Protein AF-A0ABD3ZI77-F1 (afdb_monomer_lite)

Sequence (83 aa):
MNVSKGLMWHNGEKIRLSHLLEKIPPNKWDWYLYEIEAVGIAPRGMSMIDFEQQVLSSDTGLNLSWDELTSFANSLDDITNFF

Structure (mmCIF, N/CA/C/O backbone):
data_AF-A0ABD3ZI77-F1
#
_entry.id   AF-A0ABD3ZI77-F1
#
loop_
_atom_site.group_PDB
_atom_site.id
_atom_site.type_symbol
_atom_site.label_atom_id
_atom_site.label_alt_id
_atom_site.label_comp_id
_atom_site.label_asym_id
_atom_site.label_entity_id
_atom_site.label_seq_id
_atom_site.pdbx_PDB_ins_code
_atom_site.Cartn_x
_atom_site.Cartn_y
_atom_site.Cartn_z
_atom_site.occupancy
_atom_site.B_iso_or_equiv
_atom_site.auth_seq_id
_atom_site.auth_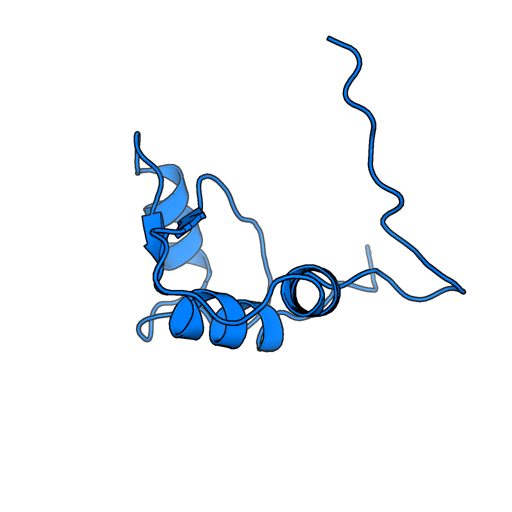comp_id
_atom_site.auth_asym_id
_atom_site.auth_atom_id
_atom_site.pdbx_PDB_model_num
ATOM 1 N N . MET A 1 1 ? 7.149 -24.717 5.742 1.00 46.28 1 MET A N 1
ATOM 2 C CA . MET A 1 1 ? 6.584 -24.060 4.544 1.00 46.28 1 MET A CA 1
ATOM 3 C C . MET A 1 1 ? 7.733 -23.325 3.870 1.00 46.28 1 MET A C 1
ATOM 5 O O . MET A 1 1 ? 8.315 -22.464 4.515 1.00 46.28 1 MET A O 1
ATOM 9 N N . ASN A 1 2 ? 8.153 -23.714 2.663 1.00 47.72 2 ASN A N 1
ATOM 10 C CA . ASN A 1 2 ? 9.175 -22.954 1.937 1.00 47.72 2 ASN A CA 1
ATOM 11 C C . ASN A 1 2 ? 8.490 -21.735 1.324 1.00 47.72 2 ASN A C 1
ATOM 13 O O . ASN A 1 2 ? 7.749 -21.870 0.355 1.00 47.72 2 ASN A O 1
ATOM 17 N N . VAL A 1 3 ? 8.694 -20.565 1.925 1.00 54.12 3 VAL A N 1
ATOM 18 C CA . VAL A 1 3 ? 8.250 -19.302 1.338 1.00 54.12 3 VAL A CA 1
ATOM 19 C C . VAL A 1 3 ? 9.212 -18.988 0.201 1.00 54.12 3 VAL A C 1
ATOM 21 O O . VAL A 1 3 ? 10.378 -18.663 0.432 1.00 54.12 3 VAL A O 1
ATOM 24 N N . SER A 1 4 ? 8.743 -19.132 -1.035 1.00 59.75 4 SER A N 1
ATOM 25 C CA . SER A 1 4 ? 9.448 -18.632 -2.209 1.00 59.75 4 SER A CA 1
ATOM 26 C C . SER A 1 4 ? 9.534 -17.114 -2.083 1.00 59.75 4 SER A C 1
ATOM 28 O O . SER A 1 4 ? 8.545 -16.414 -2.280 1.00 59.75 4 SER A O 1
ATOM 30 N N . LYS A 1 5 ? 10.701 -16.593 -1.695 1.00 61.97 5 LY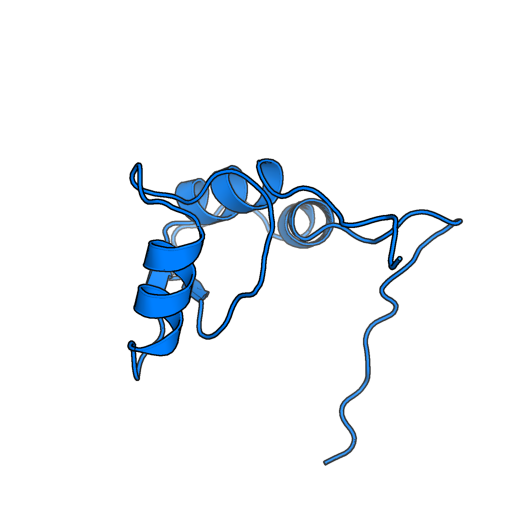S A N 1
ATOM 31 C CA . LYS A 1 5 ? 10.922 -15.147 -1.669 1.00 61.97 5 LYS A CA 1
ATOM 32 C C . LYS A 1 5 ? 10.978 -14.655 -3.114 1.00 61.97 5 LYS A C 1
ATOM 34 O O . LYS A 1 5 ? 11.791 -15.148 -3.895 1.00 61.97 5 LYS A O 1
ATOM 39 N N . GLY A 1 6 ? 10.095 -13.725 -3.471 1.00 65.94 6 GLY A N 1
ATOM 40 C CA . GLY A 1 6 ? 10.145 -13.054 -4.767 1.00 65.94 6 GLY A CA 1
ATOM 41 C C . GLY A 1 6 ? 11.457 -12.282 -4.938 1.00 65.94 6 GLY A C 1
ATOM 42 O O . GLY A 1 6 ? 12.066 -11.845 -3.959 1.00 65.94 6 GLY A O 1
ATOM 43 N N . LEU A 1 7 ? 11.904 -12.117 -6.184 1.00 74.25 7 LEU A N 1
ATOM 44 C CA . LEU A 1 7 ? 13.007 -11.209 -6.496 1.00 74.25 7 LEU A CA 1
ATOM 45 C C . LEU A 1 7 ? 12.518 -9.774 -6.277 1.00 74.25 7 LEU A C 1
ATOM 47 O O . LEU A 1 7 ? 11.644 -9.310 -6.997 1.00 74.25 7 LEU A O 1
ATOM 51 N N . MET A 1 8 ? 13.077 -9.084 -5.284 1.00 76.44 8 MET A N 1
ATOM 52 C CA . MET A 1 8 ? 12.706 -7.700 -4.945 1.00 76.44 8 MET A CA 1
ATOM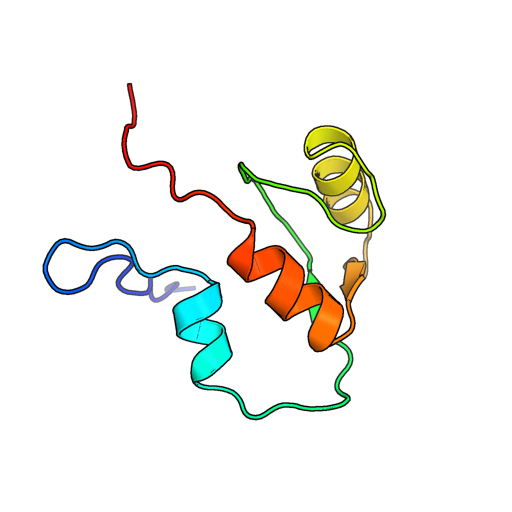 53 C C . MET A 1 8 ? 13.406 -6.655 -5.826 1.00 76.44 8 MET A C 1
ATOM 55 O O . MET A 1 8 ? 13.133 -5.467 -5.700 1.00 76.44 8 MET A O 1
ATOM 59 N N . TRP A 1 9 ? 14.316 -7.089 -6.700 1.00 81.81 9 TRP A N 1
ATOM 60 C CA . TRP A 1 9 ? 15.151 -6.227 -7.531 1.00 81.81 9 TRP A CA 1
ATOM 61 C C . TRP A 1 9 ? 15.199 -6.745 -8.966 1.00 81.81 9 TRP A C 1
ATOM 63 O O . TRP A 1 9 ? 15.293 -7.954 -9.195 1.00 81.81 9 TRP A O 1
ATOM 73 N N . HIS A 1 10 ? 15.187 -5.827 -9.927 1.00 80.81 10 HIS A N 1
ATOM 74 C CA . HIS A 1 10 ? 15.354 -6.105 -11.347 1.00 80.81 10 HIS A CA 1
ATOM 75 C C . HIS A 1 10 ? 16.244 -5.024 -11.972 1.00 80.81 10 HIS A C 1
ATOM 77 O O . HIS A 1 10 ? 15.968 -3.841 -11.833 1.00 80.81 10 HIS A O 1
ATOM 83 N N . ASN A 1 11 ? 17.338 -5.420 -12.632 1.00 83.00 11 ASN A N 1
ATOM 84 C CA . ASN A 1 11 ? 18.300 -4.508 -13.277 1.00 83.00 11 ASN A CA 1
ATOM 85 C C . ASN A 1 11 ? 18.856 -3.386 -12.373 1.00 83.00 11 ASN A C 1
ATOM 87 O O . ASN A 1 11 ? 19.163 -2.300 -12.850 1.00 83.00 11 ASN A O 1
ATOM 91 N N . GLY A 1 12 ? 19.011 -3.650 -11.072 1.00 80.19 12 GLY A N 1
ATOM 92 C CA . GLY A 1 12 ? 19.509 -2.662 -10.105 1.00 80.19 12 GLY A CA 1
ATOM 93 C C . GLY A 1 12 ? 18.437 -1.725 -9.543 1.00 80.19 12 GLY A C 1
ATOM 94 O O . GLY A 1 12 ? 18.746 -0.926 -8.665 1.00 80.19 12 GLY A O 1
ATOM 95 N N . GLU A 1 13 ? 17.184 -1.862 -9.975 1.00 79.25 13 GLU A N 1
ATOM 96 C CA . GLU A 1 13 ? 16.042 -1.125 -9.435 1.00 79.25 13 GLU A CA 1
ATOM 97 C C . GLU A 1 13 ? 15.177 -2.034 -8.561 1.00 79.25 13 GLU A C 1
ATOM 99 O O . GLU A 1 13 ? 14.986 -3.219 -8.857 1.00 79.25 13 GLU A O 1
ATOM 104 N N . LYS A 1 14 ? 14.653 -1.488 -7.462 1.00 85.06 14 LYS A N 1
ATOM 105 C CA . LYS A 1 14 ? 13.715 -2.204 -6.600 1.00 85.06 14 LYS A CA 1
ATOM 106 C C . LYS A 1 14 ? 12.363 -2.310 -7.308 1.00 85.06 14 LYS A C 1
ATOM 108 O O . LYS A 1 14 ? 11.895 -1.363 -7.940 1.00 85.06 14 LYS A O 1
ATOM 113 N N . ILE A 1 15 ? 11.739 -3.482 -7.236 1.00 86.50 15 ILE A N 1
ATOM 114 C CA . ILE A 1 15 ? 10.407 -3.683 -7.807 1.00 86.50 15 ILE A CA 1
ATOM 115 C C . ILE A 1 15 ? 9.385 -3.030 -6.876 1.00 86.50 15 ILE A C 1
ATOM 117 O O . ILE A 1 15 ? 9.141 -3.513 -5.771 1.00 86.50 15 ILE A O 1
ATOM 121 N N . ARG A 1 16 ? 8.778 -1.943 -7.353 1.00 89.38 16 ARG A N 1
ATOM 122 C CA . ARG A 1 16 ? 7.696 -1.228 -6.671 1.00 89.38 16 ARG A CA 1
ATOM 123 C C . ARG A 1 16 ? 6.402 -2.030 -6.686 1.00 89.38 16 ARG A C 1
ATOM 125 O O . ARG A 1 16 ? 6.121 -2.755 -7.643 1.00 89.38 16 ARG A O 1
ATOM 132 N N . LEU A 1 17 ? 5.562 -1.816 -5.673 1.00 91.62 17 LEU A N 1
ATOM 133 C CA . LEU A 1 17 ? 4.203 -2.362 -5.649 1.00 91.62 17 LEU A CA 1
ATOM 134 C C . LEU A 1 17 ? 3.404 -1.925 -6.888 1.00 91.62 17 LEU A C 1
ATOM 136 O O . LEU A 1 17 ? 2.714 -2.746 -7.487 1.00 91.62 17 LEU A O 1
ATOM 140 N N . SER A 1 18 ? 3.557 -0.673 -7.327 1.00 93.25 18 SER A N 1
ATOM 141 C CA . SER A 1 18 ? 2.904 -0.163 -8.538 1.00 93.25 18 SER A CA 1
ATOM 142 C C . SER A 1 18 ? 3.257 -0.972 -9.794 1.00 93.25 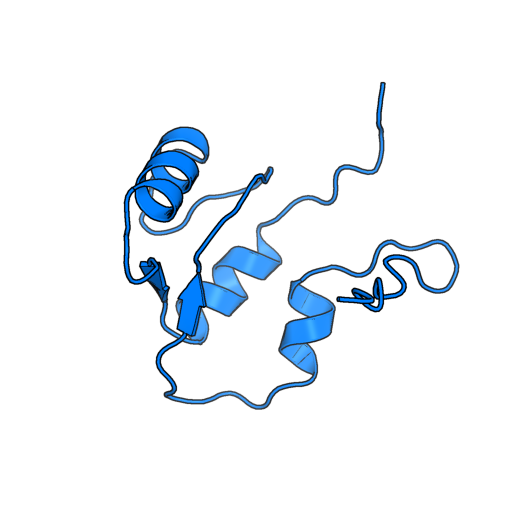18 SER A C 1
ATOM 144 O O . SER A 1 18 ? 2.354 -1.364 -10.529 1.00 93.25 18 SER A O 1
ATOM 146 N N . HIS A 1 19 ? 4.530 -1.340 -9.991 1.00 91.38 19 HIS A N 1
ATOM 147 C CA . HIS A 1 19 ? 4.961 -2.165 -11.131 1.00 91.38 19 HIS A CA 1
ATOM 148 C C . HIS A 1 19 ? 4.312 -3.558 -11.140 1.00 91.38 19 HIS A C 1
ATOM 150 O O . HIS A 1 19 ? 4.087 -4.140 -12.205 1.00 91.38 19 HIS A O 1
ATOM 156 N N . LEU A 1 20 ? 4.033 -4.120 -9.957 1.00 91.06 20 LEU A N 1
ATOM 157 C CA . LEU A 1 20 ? 3.329 -5.397 -9.836 1.00 91.06 20 LEU A CA 1
ATOM 158 C C . LEU A 1 20 ? 1.849 -5.237 -10.190 1.00 91.06 20 LEU A C 1
ATOM 160 O O . LEU A 1 20 ? 1.308 -6.046 -10.945 1.00 91.06 20 LEU A O 1
ATOM 164 N N . LEU A 1 21 ? 1.209 -4.178 -9.687 1.00 94.38 21 LEU A N 1
ATOM 165 C CA . LEU A 1 21 ? -0.203 -3.901 -9.945 1.00 94.38 21 LEU A CA 1
ATOM 166 C C . LEU A 1 21 ? -0.484 -3.600 -11.423 1.00 94.38 21 LEU A C 1
ATOM 168 O O . LEU A 1 21 ? -1.528 -4.000 -11.923 1.00 94.38 21 LEU A O 1
ATOM 172 N N . GLU A 1 22 ? 0.462 -3.011 -12.159 1.00 93.75 22 GLU A N 1
ATOM 173 C CA . GLU A 1 22 ? 0.354 -2.807 -13.616 1.00 93.75 22 GLU A CA 1
ATOM 174 C C . GLU A 1 22 ? 0.169 -4.106 -14.420 1.00 93.75 22 GLU A C 1
ATOM 176 O O . GLU A 1 22 ? -0.287 -4.073 -15.565 1.00 93.75 22 GLU A O 1
ATOM 181 N N . LYS A 1 23 ? 0.528 -5.268 -13.856 1.00 94.38 23 LYS A N 1
ATOM 182 C CA . LYS A 1 23 ? 0.326 -6.569 -14.516 1.00 94.38 23 LYS A CA 1
ATOM 183 C C . LYS A 1 23 ? -1.106 -7.082 -14.401 1.00 94.38 23 LYS A C 1
ATOM 185 O O . LYS A 1 23 ? -1.451 -8.056 -15.070 1.00 94.38 23 LYS A O 1
ATOM 190 N N . ILE A 1 24 ? -1.928 -6.446 -13.572 1.00 96.00 24 ILE A N 1
ATOM 191 C CA . ILE A 1 24 ? -3.317 -6.818 -13.335 1.00 96.00 24 ILE A CA 1
ATOM 192 C C . ILE A 1 24 ? -4.215 -5.777 -14.027 1.00 96.00 24 ILE A C 1
ATOM 194 O O . ILE A 1 24 ? -4.062 -4.579 -13.791 1.00 96.00 24 ILE A O 1
ATOM 198 N N . PRO A 1 25 ? -5.164 -6.192 -14.886 1.00 96.06 25 PRO A N 1
ATOM 199 C CA . PRO A 1 25 ? -6.105 -5.261 -15.498 1.00 96.06 25 PRO A CA 1
ATOM 200 C C . PRO A 1 25 ? -6.978 -4.549 -14.449 1.00 96.06 25 PRO A C 1
ATOM 202 O O . PRO A 1 25 ? -7.331 -5.167 -13.435 1.00 96.06 25 PRO A O 1
ATOM 205 N N . PRO A 1 26 ? -7.413 -3.300 -14.709 1.00 95.75 26 PRO A N 1
ATOM 206 C CA . PRO A 1 26 ? -8.388 -2.625 -13.861 1.00 95.75 26 PRO A CA 1
ATOM 207 C C . PRO A 1 26 ? -9.628 -3.482 -13.617 1.00 95.75 26 PRO A C 1
ATOM 209 O O . PRO A 1 26 ? -10.164 -4.107 -14.536 1.00 95.75 26 PRO A O 1
ATOM 212 N N . ASN A 1 27 ? -10.072 -3.533 -12.365 1.00 97.50 27 ASN A N 1
ATOM 213 C CA . ASN A 1 27 ? -11.093 -4.473 -11.918 1.00 97.50 27 ASN A CA 1
ATOM 214 C C . ASN A 1 27 ? -11.956 -3.882 -10.795 1.00 97.50 27 ASN A C 1
ATOM 216 O O . ASN A 1 27 ? -11.714 -2.784 -10.304 1.00 97.50 27 ASN A O 1
ATOM 220 N N . LYS A 1 28 ? -12.999 -4.628 -10.418 1.00 97.19 28 LYS A N 1
ATOM 221 C CA . LYS A 1 28 ? -13.926 -4.295 -9.325 1.00 97.19 28 LYS A CA 1
ATOM 222 C C . LYS A 1 28 ? -13.855 -5.323 -8.193 1.00 97.19 28 LYS A C 1
ATOM 224 O O . LYS A 1 28 ? -14.878 -5.635 -7.594 1.00 97.19 28 LYS A O 1
ATOM 229 N N . TRP A 1 29 ? -12.695 -5.943 -7.995 1.00 97.00 29 TRP A N 1
ATOM 230 C CA . TRP A 1 29 ? -12.513 -6.892 -6.903 1.00 97.00 29 TRP A CA 1
ATOM 231 C C . TRP A 1 29 ? -12.339 -6.158 -5.579 1.00 97.00 29 TRP A C 1
ATOM 233 O O . TRP A 1 29 ? -11.908 -5.005 -5.549 1.00 97.00 29 TRP A O 1
ATOM 243 N N . ASP A 1 30 ? -12.643 -6.864 -4.499 1.00 93.19 30 ASP A N 1
ATOM 244 C CA . ASP A 1 30 ? -12.318 -6.433 -3.150 1.00 93.19 30 ASP A CA 1
ATOM 245 C C . ASP A 1 30 ? -10.857 -6.780 -2.851 1.00 93.19 30 ASP A C 1
ATOM 247 O O . ASP A 1 30 ? -10.484 -7.957 -2.801 1.00 93.19 30 ASP A O 1
ATOM 251 N N . TRP A 1 31 ? -10.019 -5.758 -2.674 1.00 96.75 31 TRP A N 1
ATOM 252 C CA . TRP A 1 31 ? -8.616 -5.933 -2.309 1.00 96.75 31 TRP A CA 1
ATOM 253 C C . TRP A 1 31 ? -8.455 -5.760 -0.809 1.00 96.75 31 TRP A C 1
ATOM 255 O O . TRP A 1 31 ? -8.925 -4.775 -0.252 1.00 96.75 31 TRP A O 1
ATOM 265 N N . TYR A 1 32 ? -7.772 -6.698 -0.159 1.00 96.56 32 TYR A N 1
ATOM 266 C CA . TYR A 1 32 ? -7.566 -6.669 1.286 1.00 96.56 32 TYR A CA 1
ATOM 267 C C . TYR A 1 32 ? -6.083 -6.550 1.612 1.00 96.56 32 TYR A C 1
ATOM 269 O O . TYR A 1 32 ? -5.277 -7.392 1.209 1.00 96.56 32 TYR A O 1
ATOM 277 N N . LEU A 1 33 ? -5.737 -5.497 2.349 1.00 95.88 33 LEU A N 1
ATOM 278 C CA . LEU A 1 33 ? -4.403 -5.280 2.894 1.00 95.88 33 LEU A CA 1
ATOM 279 C C . LEU A 1 33 ? -4.365 -5.785 4.338 1.00 95.88 33 LEU A C 1
ATOM 281 O O . LEU A 1 33 ? -5.143 -5.322 5.165 1.00 95.88 33 LEU A O 1
ATOM 285 N N . TYR A 1 34 ? -3.481 -6.737 4.628 1.00 95.44 34 TYR A N 1
ATOM 286 C CA . TYR A 1 34 ? -3.377 -7.365 5.952 1.00 95.44 34 TYR A CA 1
ATOM 287 C C . TYR A 1 34 ? -2.245 -6.798 6.808 1.00 95.44 34 TYR A C 1
ATOM 289 O O . TYR A 1 34 ? -2.338 -6.799 8.027 1.00 95.44 34 TYR A O 1
ATOM 297 N N . GLU A 1 35 ? -1.175 -6.324 6.176 1.00 93.31 35 GLU A N 1
ATOM 298 C CA . GLU A 1 35 ? 0.002 -5.806 6.862 1.00 93.31 35 GLU A CA 1
ATOM 299 C C . GLU A 1 35 ? 0.714 -4.814 5.949 1.00 93.31 35 GLU A C 1
ATOM 301 O O . GLU A 1 35 ? 0.762 -5.006 4.728 1.00 93.31 35 GLU A O 1
ATOM 306 N N . ILE A 1 36 ? 1.253 -3.751 6.541 1.00 92.56 36 ILE A N 1
ATOM 307 C CA . ILE A 1 36 ? 2.082 -2.782 5.841 1.00 92.56 36 ILE A CA 1
ATOM 308 C C . ILE A 1 36 ? 3.025 -2.070 6.809 1.00 92.56 36 ILE A C 1
ATOM 310 O O . ILE A 1 36 ? 2.651 -1.760 7.934 1.00 92.56 36 ILE A O 1
ATOM 314 N N . GLU A 1 37 ? 4.233 -1.808 6.322 1.00 91.38 37 GLU A N 1
ATOM 315 C CA . GLU A 1 37 ? 5.213 -0.885 6.886 1.00 91.38 37 GLU A CA 1
ATOM 316 C C . GLU A 1 37 ? 5.783 -0.100 5.699 1.00 91.38 37 GLU A C 1
ATOM 318 O O . GLU A 1 37 ? 6.367 -0.694 4.781 1.00 91.38 37 GLU A O 1
ATOM 323 N N . ALA A 1 38 ? 5.519 1.205 5.634 1.00 91.00 38 ALA A N 1
ATOM 324 C CA . ALA A 1 38 ? 5.773 1.980 4.424 1.00 91.00 38 ALA A CA 1
ATOM 325 C C . ALA A 1 38 ? 6.101 3.455 4.685 1.00 91.00 38 ALA A C 1
ATOM 327 O O . ALA A 1 38 ? 5.840 4.022 5.739 1.00 91.00 38 ALA A O 1
ATOM 328 N N . VAL A 1 39 ? 6.659 4.106 3.664 1.00 91.75 39 VAL A N 1
ATOM 329 C CA . VAL A 1 39 ? 6.846 5.561 3.607 1.00 91.75 39 VAL A CA 1
ATOM 330 C C . VAL A 1 39 ? 6.135 6.067 2.358 1.00 91.75 39 VAL A C 1
ATOM 332 O O . VAL A 1 39 ? 6.204 5.434 1.307 1.00 91.75 39 VAL A O 1
ATOM 335 N N . GLY A 1 40 ? 5.408 7.175 2.479 1.00 93.50 40 GLY A N 1
ATOM 336 C CA . GLY A 1 40 ? 4.606 7.737 1.395 1.00 93.50 40 GLY A CA 1
ATOM 337 C C . GLY A 1 40 ? 3.370 8.461 1.916 1.00 93.50 40 GLY A C 1
ATOM 338 O O . GLY A 1 40 ? 3.342 8.927 3.059 1.00 93.50 40 GLY A O 1
ATOM 339 N N . ILE A 1 41 ? 2.328 8.532 1.088 1.00 96.12 41 ILE A N 1
ATOM 340 C CA . ILE A 1 41 ? 1.054 9.171 1.441 1.00 96.12 41 ILE A CA 1
ATOM 341 C C . ILE A 1 41 ? 0.018 8.089 1.743 1.00 96.12 41 ILE A C 1
ATOM 343 O O . ILE A 1 41 ? -0.390 7.337 0.863 1.00 96.12 41 ILE A O 1
ATOM 347 N N . ALA A 1 42 ? -0.440 8.014 2.990 1.00 95.75 42 ALA A N 1
ATOM 348 C CA . ALA A 1 42 ? -1.485 7.065 3.344 1.00 95.75 42 ALA A CA 1
ATOM 349 C C . ALA A 1 42 ? -2.844 7.436 2.716 1.00 95.75 42 ALA A C 1
ATOM 351 O O . ALA A 1 42 ? -3.142 8.621 2.506 1.00 95.75 42 ALA A O 1
ATOM 352 N N . PRO A 1 43 ? -3.707 6.444 2.433 1.00 94.75 43 PRO A N 1
ATOM 353 C CA . PRO A 1 43 ? -5.052 6.685 1.932 1.00 94.75 43 PRO A CA 1
ATOM 354 C C . PRO A 1 43 ? -5.913 7.469 2.926 1.00 94.75 43 PRO A C 1
ATOM 356 O O . PRO A 1 43 ? -5.615 7.577 4.116 1.00 94.75 43 PRO A O 1
ATOM 359 N N . ARG A 1 44 ? -7.045 7.984 2.431 1.00 94.44 44 ARG A N 1
ATOM 360 C CA . ARG A 1 44 ? -8.127 8.556 3.261 1.00 94.44 44 ARG A CA 1
ATOM 361 C C . ARG A 1 44 ? -7.699 9.746 4.135 1.00 94.44 44 ARG A C 1
ATOM 363 O O . ARG A 1 44 ? -8.378 10.068 5.104 1.00 94.44 44 ARG A O 1
ATOM 370 N N . GLY A 1 45 ? -6.600 10.414 3.778 1.00 95.00 45 GLY A N 1
ATOM 371 C CA . GLY A 1 45 ? -6.072 11.565 4.517 1.00 95.00 45 GLY A CA 1
ATOM 372 C C . GLY A 1 45 ? -5.489 11.209 5.887 1.00 95.00 45 GLY A C 1
ATOM 373 O O . GLY A 1 45 ? -5.363 12.093 6.732 1.00 95.00 45 GLY A O 1
ATOM 374 N N . MET A 1 46 ? -5.171 9.934 6.120 1.00 95.62 46 MET A N 1
ATOM 375 C CA . MET A 1 46 ? -4.579 9.461 7.370 1.00 95.62 46 MET A CA 1
ATOM 376 C C . MET A 1 46 ? -3.079 9.767 7.425 1.00 95.62 46 MET A C 1
ATOM 378 O O . MET A 1 46 ? -2.436 10.008 6.400 1.00 95.62 46 MET A O 1
ATOM 382 N N . SER A 1 47 ? -2.500 9.731 8.627 1.00 97.12 47 SER A N 1
ATOM 383 C CA . SER A 1 47 ? -1.050 9.574 8.748 1.00 97.12 47 SER A CA 1
ATOM 384 C C . SER A 1 47 ? -0.658 8.136 8.382 1.00 97.12 47 SER A C 1
ATOM 386 O O . SER A 1 47 ? -1.473 7.221 8.516 1.00 97.12 47 SER A O 1
ATOM 388 N N . MET A 1 48 ? 0.584 7.916 7.936 1.00 96.31 48 MET A N 1
ATOM 389 C CA . MET A 1 48 ? 1.057 6.554 7.649 1.00 96.31 48 MET A CA 1
ATOM 390 C C . MET A 1 48 ? 1.008 5.662 8.892 1.00 96.31 48 MET A C 1
ATOM 392 O O . MET A 1 48 ? 0.520 4.545 8.810 1.00 96.31 48 MET A O 1
ATOM 396 N N . ILE A 1 49 ? 1.383 6.199 10.056 1.00 96.56 49 ILE A N 1
ATOM 397 C CA . ILE A 1 49 ? 1.352 5.468 11.329 1.00 96.56 49 ILE A CA 1
ATOM 398 C C . ILE A 1 49 ? -0.076 5.021 11.667 1.00 96.56 49 ILE A C 1
ATOM 400 O O . ILE A 1 49 ? -0.298 3.859 11.999 1.00 96.56 49 ILE A O 1
ATOM 404 N N . ASP A 1 50 ? -1.063 5.916 11.560 1.00 97.19 50 ASP A N 1
ATOM 405 C CA . ASP A 1 50 ? -2.458 5.563 11.857 1.00 97.19 50 ASP A CA 1
ATOM 406 C C . ASP A 1 50 ? -2.999 4.529 10.864 1.00 97.19 50 ASP A C 1
ATOM 408 O O . ASP A 1 50 ? -3.771 3.646 11.240 1.0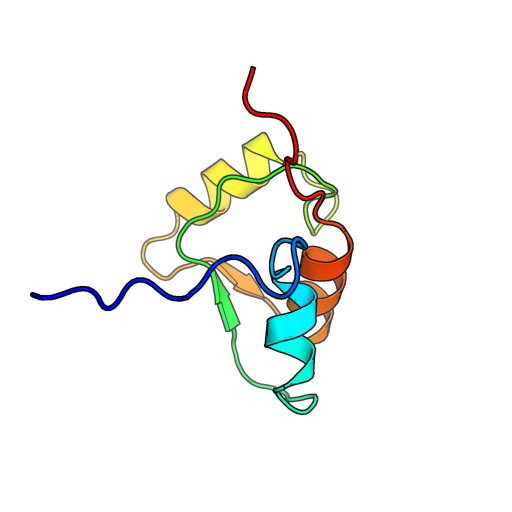0 97.19 50 ASP A O 1
ATOM 412 N N . PHE A 1 51 ? -2.595 4.629 9.596 1.00 96.94 51 PHE A N 1
ATOM 413 C CA . PHE A 1 51 ? -2.988 3.683 8.558 1.00 96.94 51 PHE A CA 1
ATOM 414 C C . PHE A 1 51 ? -2.396 2.291 8.805 1.00 96.94 51 PHE A C 1
ATOM 416 O O . PHE A 1 51 ? -3.131 1.306 8.771 1.00 96.94 51 PHE A O 1
ATOM 423 N N . GLU A 1 52 ? -1.106 2.203 9.134 1.00 96.75 52 GLU A N 1
ATOM 424 C CA . GLU A 1 52 ? -0.428 0.955 9.504 1.00 96.75 52 GLU A CA 1
ATOM 425 C C . GLU A 1 52 ? -1.105 0.287 10.710 1.00 96.75 52 GLU A C 1
ATOM 427 O O . GLU A 1 52 ? -1.422 -0.903 10.667 1.00 96.75 52 GLU A O 1
ATOM 432 N N . GLN A 1 53 ? -1.422 1.057 11.759 1.00 96.81 53 GLN A N 1
ATOM 433 C CA . GLN A 1 53 ? -2.139 0.541 12.933 1.00 96.81 53 GLN A CA 1
ATOM 434 C C . GLN A 1 53 ? -3.569 0.092 12.600 1.00 96.81 53 GLN A C 1
ATOM 436 O O . GLN A 1 53 ? -4.040 -0.928 13.113 1.00 96.81 53 GLN A O 1
ATOM 441 N N . GLN A 1 54 ? -4.275 0.816 11.729 1.00 96.12 54 GLN A N 1
ATOM 442 C CA . GLN A 1 54 ? -5.611 0.417 11.287 1.00 96.12 54 GLN A CA 1
ATOM 443 C C . GLN A 1 54 ? -5.579 -0.898 10.502 1.00 96.12 54 GLN A C 1
ATOM 445 O O . GLN A 1 54 ? -6.410 -1.772 10.745 1.00 96.12 54 GLN A O 1
ATOM 450 N N . VAL A 1 55 ? -4.634 -1.045 9.574 1.00 96.56 55 VAL A N 1
ATOM 451 C CA . VAL A 1 55 ? -4.446 -2.279 8.802 1.00 96.56 55 VAL A CA 1
ATOM 452 C C . VAL A 1 55 ? -4.149 -3.447 9.742 1.00 96.56 55 VAL A C 1
ATOM 454 O O . VAL A 1 55 ? -4.837 -4.464 9.678 1.00 96.56 55 VAL A O 1
ATOM 457 N N . LEU A 1 56 ? -3.190 -3.270 10.657 1.00 95.75 56 LEU A N 1
ATOM 458 C CA . LEU A 1 56 ? -2.742 -4.314 11.582 1.00 95.75 56 LEU A CA 1
ATOM 459 C C . LEU A 1 56 ? -3.820 -4.735 12.593 1.00 95.75 56 LEU A C 1
ATOM 461 O O . LEU A 1 56 ? -3.846 -5.882 13.030 1.00 95.75 56 LEU A O 1
ATOM 465 N N . SER A 1 57 ? -4.710 -3.818 12.975 1.00 95.56 57 SER A N 1
ATOM 466 C CA . SER A 1 57 ? -5.813 -4.110 13.902 1.00 95.56 57 SER A CA 1
ATOM 467 C C . SER A 1 57 ? -7.018 -4.789 13.240 1.00 95.56 57 SER A C 1
ATOM 469 O O . SER A 1 57 ? -7.949 -5.179 13.945 1.00 95.56 57 SER A O 1
ATOM 471 N N . SER A 1 58 ? -7.025 -4.944 11.910 1.00 94.38 58 SER A N 1
ATOM 472 C CA . SER A 1 58 ? -8.124 -5.586 11.186 1.00 94.38 58 SER A CA 1
ATOM 473 C C . SER A 1 58 ? -7.901 -7.091 11.018 1.00 94.38 58 SER A C 1
ATOM 475 O O . SER A 1 58 ? -7.099 -7.520 10.189 1.00 94.38 58 SER A O 1
ATOM 477 N N . ASP A 1 59 ? -8.707 -7.906 11.706 1.00 93.38 59 ASP A N 1
ATOM 478 C CA . ASP A 1 59 ? -8.675 -9.375 11.580 1.00 93.38 59 ASP A CA 1
ATOM 479 C C . ASP A 1 59 ? -8.951 -9.870 10.146 1.00 93.38 59 ASP A C 1
ATOM 481 O O . ASP A 1 59 ? -8.507 -10.947 9.744 1.00 93.38 59 ASP A O 1
ATOM 485 N N . THR A 1 60 ? -9.702 -9.097 9.355 1.00 93.50 60 THR A N 1
ATOM 486 C CA . THR A 1 60 ? -10.077 -9.447 7.974 1.00 93.50 60 THR A CA 1
ATOM 487 C C . THR A 1 60 ? -9.287 -8.674 6.919 1.00 93.50 60 THR A C 1
ATOM 489 O O . THR A 1 60 ? -9.586 -8.796 5.732 1.00 93.50 60 THR A O 1
ATOM 492 N N . GLY A 1 61 ? -8.301 -7.874 7.332 1.00 94.56 61 GLY A N 1
ATOM 493 C CA . GLY A 1 61 ? -7.611 -6.920 6.469 1.00 94.56 61 GLY A CA 1
ATOM 494 C C . GLY A 1 61 ? -8.454 -5.678 6.162 1.00 94.56 61 GLY A C 1
ATOM 495 O O . GLY A 1 61 ? -9.669 -5.632 6.386 1.00 94.56 61 GLY A O 1
ATOM 496 N N . LEU A 1 62 ? -7.798 -4.627 5.683 1.00 96.31 62 LEU A N 1
ATOM 497 C CA . LEU A 1 62 ? -8.436 -3.385 5.267 1.00 96.31 62 LEU A CA 1
ATOM 498 C C . LEU A 1 62 ? -8.852 -3.490 3.797 1.00 96.31 62 LEU A C 1
ATOM 500 O O . LEU A 1 62 ? -8.003 -3.706 2.933 1.00 96.31 62 LEU A O 1
ATOM 504 N N . ASN A 1 63 ? -10.146 -3.317 3.513 1.00 96.81 63 ASN A N 1
ATOM 505 C CA . ASN A 1 63 ? -10.644 -3.285 2.137 1.00 96.81 63 ASN A CA 1
ATOM 506 C C . ASN A 1 63 ? -10.223 -1.981 1.437 1.00 96.81 63 ASN A C 1
ATOM 508 O O . ASN A 1 63 ? -10.390 -0.886 1.994 1.00 96.81 63 ASN A O 1
ATOM 512 N N . LEU A 1 64 ? -9.712 -2.126 0.217 1.00 96.88 64 LEU A N 1
ATOM 513 C CA . LEU A 1 64 ? -9.355 -1.066 -0.715 1.00 96.88 64 LEU A CA 1
ATOM 514 C C . LEU A 1 64 ? -10.025 -1.346 -2.065 1.00 96.88 64 LEU A C 1
ATOM 516 O O . LEU A 1 64 ? -10.038 -2.478 -2.558 1.00 96.88 64 LEU A O 1
ATOM 520 N N . SER A 1 65 ? -10.528 -0.293 -2.706 1.00 96.94 65 SER A N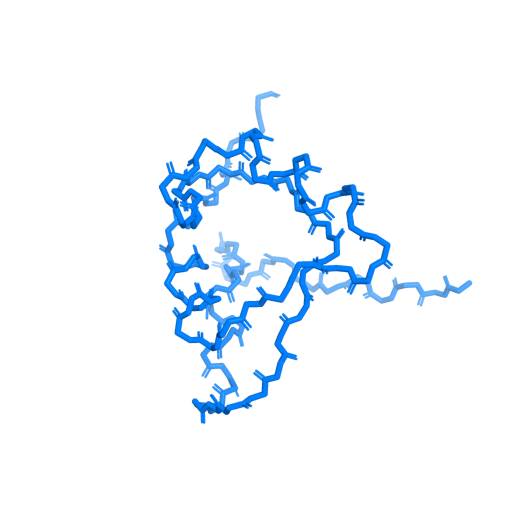 1
ATOM 521 C CA . SER A 1 65 ? -10.892 -0.383 -4.124 1.00 96.94 65 SER A CA 1
ATOM 522 C C . SER A 1 65 ? -9.636 -0.487 -4.996 1.00 96.94 65 SER A C 1
ATOM 524 O O . SER A 1 65 ? -8.544 -0.108 -4.571 1.00 96.94 65 SER A O 1
ATOM 526 N N . TRP A 1 66 ? -9.783 -0.943 -6.244 1.00 97.44 66 TRP A N 1
ATOM 527 C CA . TRP A 1 66 ? -8.670 -0.957 -7.200 1.00 97.44 66 TRP A CA 1
ATOM 528 C C . TRP A 1 66 ? -8.015 0.427 -7.374 1.00 97.44 66 TRP A C 1
ATOM 530 O O . TRP A 1 66 ? -6.789 0.546 -7.364 1.00 97.44 66 TRP A O 1
ATOM 540 N N . ASP A 1 67 ? -8.824 1.483 -7.481 1.00 96.19 67 ASP A N 1
ATOM 541 C CA . ASP A 1 67 ? -8.337 2.856 -7.661 1.00 96.19 67 ASP A CA 1
ATOM 542 C C . ASP A 1 67 ? -7.614 3.371 -6.410 1.00 96.19 67 ASP A C 1
ATOM 544 O O . ASP A 1 67 ? -6.583 4.038 -6.509 1.00 96.19 67 ASP A O 1
ATOM 548 N N . GLU A 1 68 ? -8.120 3.026 -5.224 1.00 96.44 68 GLU A N 1
ATOM 549 C CA . GLU A 1 68 ? -7.477 3.370 -3.956 1.00 96.44 68 GLU A CA 1
ATOM 550 C C . GLU A 1 68 ? -6.137 2.639 -3.799 1.00 96.44 68 GLU A C 1
ATOM 552 O O . GLU A 1 68 ? -5.130 3.276 -3.497 1.00 96.44 68 GLU A O 1
ATOM 557 N N . LEU A 1 69 ? -6.099 1.330 -4.076 1.00 97.12 69 LEU A N 1
ATOM 558 C CA . LEU A 1 69 ? -4.888 0.508 -4.001 1.00 97.12 69 LEU A CA 1
ATOM 559 C C . LEU A 1 69 ? -3.802 1.001 -4.965 1.00 97.12 69 LEU A C 1
ATOM 561 O O . LEU A 1 69 ? -2.640 1.121 -4.581 1.00 97.12 69 LEU A O 1
ATOM 565 N N . THR A 1 70 ? -4.165 1.291 -6.214 1.00 97.00 70 THR A N 1
ATOM 566 C CA . THR A 1 70 ? -3.211 1.771 -7.225 1.00 97.00 70 THR A CA 1
ATOM 567 C C . THR A 1 70 ? -2.725 3.188 -6.930 1.00 97.00 70 THR A C 1
ATOM 569 O O . THR A 1 70 ? -1.526 3.451 -7.037 1.00 97.00 70 THR A O 1
ATOM 572 N N . SER A 1 71 ? -3.611 4.091 -6.496 1.00 96.50 71 SER A N 1
ATOM 573 C CA . SER A 1 71 ? -3.223 5.445 -6.067 1.00 96.50 71 SER A CA 1
ATOM 574 C C . SER A 1 71 ? -2.277 5.394 -4.872 1.00 96.50 71 SER A C 1
ATOM 576 O O . SER A 1 71 ? -1.249 6.070 -4.866 1.00 96.50 71 SER A O 1
ATOM 578 N N . PHE A 1 72 ? -2.589 4.541 -3.896 1.00 96.75 72 PHE A N 1
ATOM 579 C CA . PHE A 1 72 ? -1.743 4.316 -2.737 1.00 96.75 72 PHE A CA 1
ATOM 580 C C . PHE A 1 72 ? -0.368 3.777 -3.138 1.00 96.75 72 PHE A C 1
ATOM 582 O O . PHE A 1 72 ? 0.642 4.380 -2.792 1.00 96.75 72 PHE A O 1
ATOM 589 N N . ALA A 1 73 ? -0.317 2.712 -3.943 1.00 95.88 73 ALA A N 1
ATOM 590 C CA . ALA A 1 73 ? 0.933 2.104 -4.396 1.00 95.88 73 ALA A CA 1
ATOM 591 C C . ALA A 1 73 ? 1.842 3.076 -5.167 1.00 95.88 73 ALA A C 1
ATOM 593 O O . ALA A 1 73 ? 3.061 2.995 -5.045 1.00 95.88 73 ALA A O 1
ATOM 594 N N . ASN A 1 74 ? 1.264 4.002 -5.938 1.00 95.31 74 ASN A N 1
ATOM 595 C CA . ASN A 1 74 ? 2.011 5.039 -6.657 1.00 95.31 74 ASN A CA 1
ATOM 596 C C . ASN A 1 74 ? 2.551 6.150 -5.747 1.00 95.31 74 ASN A C 1
ATOM 598 O O . ASN A 1 74 ? 3.453 6.878 -6.154 1.00 95.31 74 ASN A O 1
ATOM 602 N N . SER A 1 75 ? 2.001 6.291 -4.542 1.00 95.50 75 SER A N 1
ATOM 603 C CA . SER A 1 75 ? 2.439 7.281 -3.555 1.00 95.50 75 SER A CA 1
ATOM 604 C C . SER A 1 75 ? 3.543 6.776 -2.624 1.00 95.50 75 SER A C 1
ATOM 606 O O . SER A 1 75 ? 4.040 7.549 -1.806 1.00 95.50 75 SER A O 1
ATOM 608 N N . LEU A 1 76 ? 3.881 5.485 -2.705 1.00 93.88 76 LEU A N 1
ATOM 609 C CA . LEU A 1 76 ? 4.891 4.874 -1.855 1.00 93.88 76 LEU A CA 1
ATOM 610 C C . LEU A 1 76 ? 6.292 5.209 -2.350 1.00 93.88 76 LEU A C 1
ATOM 612 O O . LEU A 1 76 ? 6.619 5.027 -3.527 1.00 93.88 76 LEU A O 1
ATOM 616 N N . ASP A 1 77 ? 7.131 5.616 -1.408 1.00 88.56 77 ASP A N 1
ATOM 617 C CA . ASP A 1 77 ? 8.551 5.789 -1.627 1.00 88.56 77 ASP A CA 1
ATOM 618 C C . ASP A 1 77 ? 9.270 4.475 -1.338 1.00 88.56 77 ASP A C 1
ATOM 620 O O . ASP A 1 77 ? 9.139 3.867 -0.271 1.00 88.56 77 ASP A O 1
ATOM 624 N N . ASP A 1 78 ? 10.086 4.037 -2.292 1.00 76.38 78 ASP A N 1
ATOM 625 C CA . ASP A 1 78 ? 11.021 2.963 -2.015 1.00 76.38 78 ASP A CA 1
ATOM 626 C C . ASP A 1 78 ? 12.146 3.498 -1.138 1.00 76.38 78 ASP A C 1
ATOM 628 O O . ASP A 1 78 ? 12.926 4.360 -1.544 1.00 76.38 78 ASP A O 1
ATOM 632 N N . ILE A 1 79 ? 12.275 2.930 0.058 1.00 66.69 79 ILE A N 1
ATOM 633 C CA . ILE A 1 79 ? 13.446 3.155 0.897 1.00 66.69 79 ILE A CA 1
ATOM 634 C C . ILE A 1 79 ? 14.648 2.519 0.183 1.00 66.69 79 ILE A C 1
ATOM 636 O O . ILE A 1 79 ? 14.826 1.299 0.198 1.00 66.69 79 ILE A O 1
ATOM 640 N N . THR A 1 80 ? 15.447 3.343 -0.499 1.00 62.19 80 THR A N 1
ATOM 641 C CA . THR A 1 80 ? 16.681 2.915 -1.182 1.00 62.19 80 THR A CA 1
ATOM 642 C C . THR A 1 80 ? 17.889 2.893 -0.250 1.00 62.19 80 THR A C 1
ATOM 644 O O . THR A 1 80 ? 18.899 2.280 -0.584 1.00 62.19 80 THR A O 1
ATOM 647 N N . ASN A 1 81 ? 17.786 3.536 0.916 1.00 49.72 81 ASN A N 1
ATOM 648 C CA . ASN A 1 81 ? 18.860 3.641 1.895 1.00 49.72 81 ASN A CA 1
ATOM 649 C C . ASN A 1 81 ? 18.431 2.981 3.207 1.00 49.72 81 ASN A C 1
ATOM 651 O O . ASN A 1 81 ? 17.641 3.544 3.960 1.00 49.72 81 ASN A O 1
ATOM 655 N N . PHE A 1 82 ? 18.987 1.807 3.492 1.00 48.38 82 PHE A N 1
ATOM 656 C CA . PHE A 1 82 ? 19.161 1.377 4.875 1.00 48.38 82 PHE A CA 1
ATOM 657 C C . PHE A 1 82 ? 20.393 2.118 5.409 1.00 48.38 82 PHE A C 1
ATOM 659 O O . PHE A 1 82 ? 21.475 1.974 4.836 1.00 48.38 82 PHE A O 1
ATOM 666 N N . PHE A 1 83 ? 20.214 2.959 6.430 1.00 42.56 83 PHE A N 1
ATOM 667 C CA . PHE A 1 83 ? 21.324 3.442 7.256 1.00 42.56 83 PHE A CA 1
ATOM 668 C C . PHE A 1 83 ? 21.691 2.382 8.294 1.00 42.56 83 PHE A C 1
ATOM 670 O O . PHE A 1 83 ? 20.757 1.706 8.785 1.00 42.56 83 PHE A O 1
#

Secondary structure (DSSP, 8-state):
--------EETTEE--HHHHHTTS------EEE------B--GGG--HHHHHHHHHT-TT-EEE-HHHHHHHHHTBPP-----

Organism: NCBI:txid910996

Radius of gyration: 13.77 Å; chains: 1; bounding box: 35×36×29 Å

Foldseek 3Di:
DPDPDDDQDDPRDGDFPLNVLVVPPADFDWDFQQADDFDFQQPPNDDPVVNRVVQPPDPGGDTDGSVRSNVRSVGTDDPPDDD

pLDDT: mean 87.97, std 14.21, range [42.56, 97.5]